Protein AF-A0AAJ1UYQ8-F1 (afdb_monomer)

Structure (mmCIF, N/CA/C/O backbone):
data_AF-A0AAJ1UYQ8-F1
#
_entry.id   AF-A0AAJ1UYQ8-F1
#
loop_
_atom_site.group_PDB
_atom_site.id
_atom_site.type_symbol
_atom_site.label_atom_id
_atom_site.label_alt_id
_atom_site.label_comp_id
_atom_site.label_asym_id
_atom_site.label_entity_id
_atom_site.label_seq_id
_atom_site.pdbx_PDB_ins_code
_atom_site.Cartn_x
_atom_site.Cartn_y
_atom_site.Cartn_z
_atom_site.occupancy
_atom_site.B_iso_or_equiv
_atom_site.auth_seq_id
_atom_site.auth_comp_id
_atom_site.auth_asym_id
_atom_site.auth_atom_id
_atom_site.pdbx_PDB_model_num
ATOM 1 N N . MET A 1 1 ? 8.653 4.930 16.163 1.00 39.69 1 MET A N 1
ATOM 2 C CA . MET A 1 1 ? 7.725 4.040 15.433 1.00 39.69 1 MET A CA 1
ATOM 3 C C . MET A 1 1 ? 6.935 4.910 14.477 1.00 39.69 1 MET A C 1
ATOM 5 O O . MET A 1 1 ? 6.069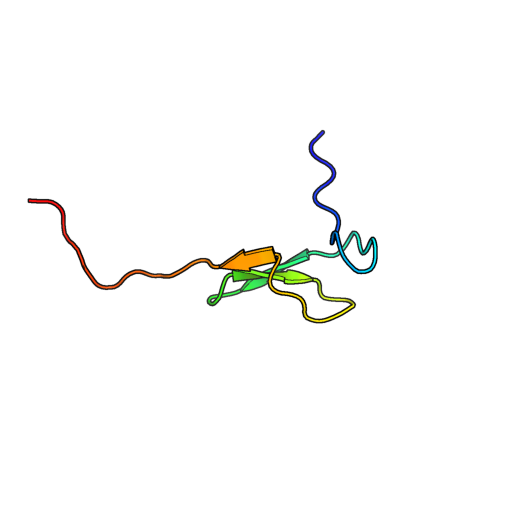 5.653 14.920 1.00 39.69 1 MET A O 1
ATOM 9 N N . THR A 1 2 ? 7.314 4.923 13.205 1.00 48.31 2 THR A N 1
ATOM 10 C CA . THR A 1 2 ? 6.616 5.673 12.157 1.00 48.31 2 THR A CA 1
ATOM 11 C C . THR A 1 2 ? 5.343 4.895 11.825 1.00 48.31 2 THR A C 1
ATOM 13 O O . THR A 1 2 ? 5.411 3.806 11.268 1.00 48.31 2 THR A O 1
ATOM 16 N N . ASN A 1 3 ? 4.186 5.386 12.273 1.00 56.00 3 ASN A N 1
ATOM 17 C CA . ASN A 1 3 ? 2.885 4.810 11.931 1.00 56.00 3 ASN A CA 1
ATOM 18 C C . ASN A 1 3 ? 2.570 5.204 10.483 1.00 56.00 3 ASN A C 1
ATOM 20 O O . ASN A 1 3 ? 1.925 6.223 10.242 1.00 56.00 3 ASN A O 1
ATOM 24 N N . GLU A 1 4 ? 3.063 4.433 9.519 1.00 67.06 4 GLU A N 1
ATOM 25 C CA . GLU A 1 4 ? 2.755 4.625 8.102 1.00 67.06 4 GLU A CA 1
ATOM 26 C C . GLU A 1 4 ? 1.309 4.174 7.852 1.00 67.06 4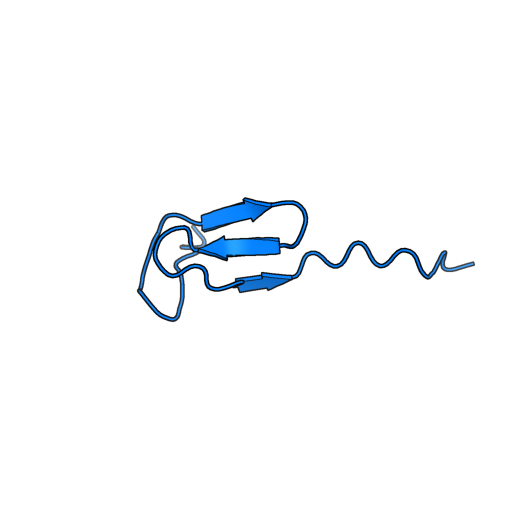 GLU A C 1
ATOM 28 O O . GLU A 1 4 ? 1.024 3.038 7.479 1.00 67.06 4 GLU A O 1
ATOM 33 N N . LYS A 1 5 ? 0.365 5.062 8.170 1.00 75.12 5 LYS A N 1
ATOM 34 C CA . LYS A 1 5 ? -1.065 4.889 7.910 1.00 75.12 5 LYS A CA 1
ATOM 35 C C . LYS A 1 5 ? -1.440 5.657 6.658 1.00 75.12 5 LYS A C 1
ATOM 37 O O . LYS A 1 5 ? -0.884 6.714 6.373 1.00 75.12 5 LYS A O 1
ATOM 42 N N . CYS A 1 6 ? -2.428 5.150 5.935 1.00 81.88 6 CYS A N 1
ATOM 43 C CA . CYS A 1 6 ? -2.997 5.866 4.809 1.00 81.88 6 CYS A CA 1
ATOM 44 C C . CYS A 1 6 ? -3.624 7.188 5.286 1.00 81.88 6 CYS A C 1
ATOM 46 O O . CYS A 1 6 ? -4.496 7.140 6.158 1.00 81.88 6 CYS A O 1
ATOM 48 N N . PRO A 1 7 ? -3.229 8.343 4.720 1.00 79.25 7 PRO A N 1
ATOM 49 C CA . PRO A 1 7 ? -3.758 9.644 5.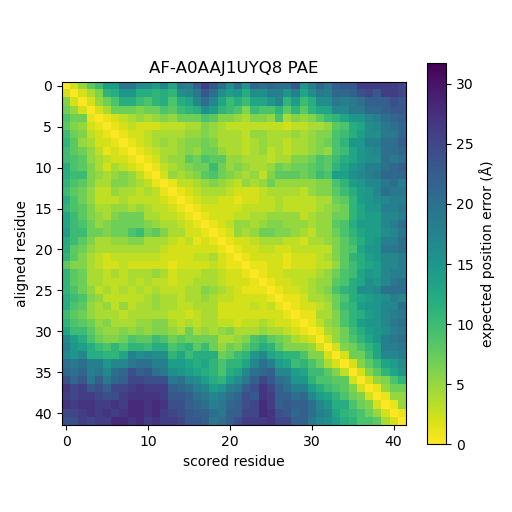131 1.00 79.25 7 PRO A CA 1
ATOM 50 C C . PRO A 1 7 ? -5.243 9.826 4.783 1.00 79.25 7 PRO A C 1
ATOM 52 O O . PRO A 1 7 ? -5.937 10.557 5.476 1.00 79.25 7 PRO A O 1
ATOM 55 N N . GLU A 1 8 ? -5.743 9.130 3.759 1.00 82.44 8 GLU A N 1
ATOM 56 C CA . GLU A 1 8 ? -7.132 9.255 3.293 1.00 82.44 8 GLU A CA 1
ATOM 57 C C . GLU A 1 8 ? -8.117 8.433 4.131 1.00 82.44 8 GLU A C 1
ATOM 59 O O . GLU A 1 8 ? -9.136 8.933 4.593 1.00 82.44 8 GLU A O 1
ATOM 64 N N . CYS A 1 9 ? -7.828 7.145 4.339 1.00 84.19 9 CYS A N 1
ATOM 65 C CA . CYS A 1 9 ? -8.765 6.229 5.000 1.00 84.19 9 CYS A CA 1
ATOM 66 C C . CYS A 1 9 ? -8.322 5.783 6.401 1.00 84.19 9 CYS A C 1
ATOM 68 O O . CYS A 1 9 ? -8.994 4.960 7.026 1.00 84.19 9 CYS A O 1
ATOM 70 N N . GLY A 1 10 ? -7.159 6.245 6.876 1.00 81.19 10 GLY A N 1
ATOM 71 C CA . GLY A 1 10 ? -6.552 5.800 8.136 1.00 81.19 10 GLY A CA 1
ATOM 72 C C . GLY A 1 10 ? -6.095 4.336 8.130 1.00 81.19 10 GLY A C 1
ATOM 73 O O .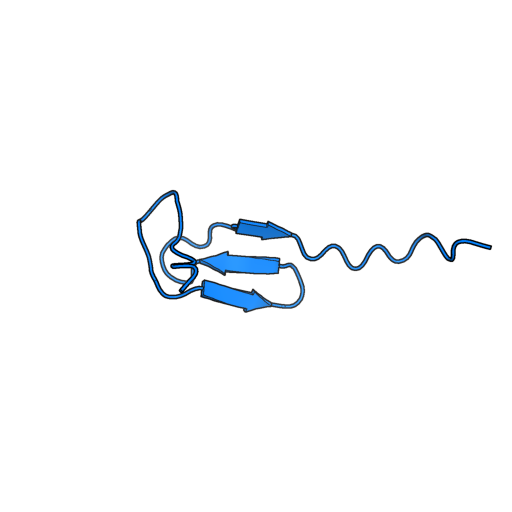 GLY A 1 10 ? -5.781 3.781 9.182 1.00 81.19 10 GLY A O 1
ATOM 74 N N . GLY A 1 11 ? -6.095 3.680 6.965 1.00 82.44 11 GLY A N 1
ATOM 75 C CA . GLY A 1 11 ? -5.757 2.268 6.821 1.00 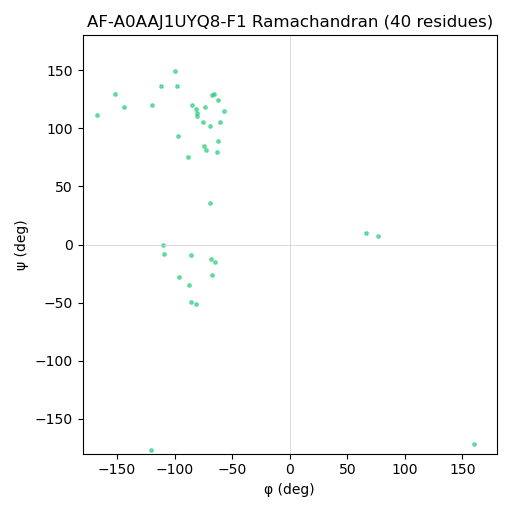82.44 11 GLY A CA 1
ATOM 76 C C . GLY A 1 11 ? -4.296 1.976 7.164 1.00 82.44 11 GLY A C 1
ATOM 77 O O . GLY A 1 11 ? -3.393 2.598 6.621 1.00 82.44 11 GLY A O 1
ATOM 78 N N . GLU A 1 12 ? -4.068 0.988 8.026 1.00 78.25 12 GLU A N 1
ATOM 79 C CA . GLU A 1 12 ? -2.728 0.589 8.500 1.00 78.25 12 GLU A CA 1
ATOM 80 C C . GLU A 1 12 ? -2.042 -0.415 7.562 1.00 78.25 12 GLU A C 1
ATOM 82 O O . GLU A 1 12 ? -0.872 -0.744 7.727 1.00 78.25 12 GLU A O 1
ATOM 87 N N . LYS A 1 13 ? -2.782 -0.937 6.577 1.00 77.19 13 LYS A N 1
ATOM 88 C CA . LYS A 1 13 ? -2.291 -1.947 5.642 1.00 77.19 13 LYS A CA 1
ATOM 89 C C . LYS A 1 13 ? -1.835 -1.283 4.349 1.00 77.19 13 LYS A C 1
ATOM 91 O O . LYS A 1 13 ? -2.641 -1.054 3.441 1.00 77.19 13 LYS A O 1
ATOM 96 N N . LEU A 1 14 ? -0.546 -0.976 4.298 1.00 80.62 14 LEU A N 1
ATOM 97 C CA . LEU A 1 14 ? 0.137 -0.494 3.106 1.00 80.62 14 LEU A CA 1
ATOM 98 C C . LEU A 1 14 ? 0.853 -1.663 2.423 1.00 80.62 14 LEU A C 1
ATOM 100 O O . LEU A 1 14 ? 1.440 -2.517 3.083 1.00 80.62 14 LEU A O 1
ATOM 104 N N . VAL A 1 15 ? 0.741 -1.730 1.105 1.00 85.44 15 VAL A N 1
ATOM 105 C CA . VAL A 1 15 ? 1.316 -2.762 0.247 1.00 85.44 15 VAL A CA 1
ATOM 106 C C . VAL A 1 15 ? 2.264 -2.067 -0.709 1.00 85.44 15 VAL A C 1
ATOM 108 O O . VAL A 1 15 ? 1.849 -1.203 -1.472 1.00 85.44 15 VAL A O 1
ATOM 111 N N . MET A 1 16 ? 3.535 -2.441 -0.663 1.00 82.81 16 MET A N 1
ATOM 112 C CA . MET A 1 16 ? 4.525 -1.955 -1.614 1.00 82.81 16 MET A CA 1
ATOM 113 C C . MET A 1 16 ? 4.473 -2.825 -2.873 1.00 82.81 16 MET A C 1
ATOM 115 O O . MET A 1 16 ? 4.653 -4.040 -2.785 1.00 82.81 16 MET A O 1
ATOM 119 N N . ASN A 1 17 ? 4.190 -2.220 -4.024 1.00 80.25 17 ASN A N 1
ATOM 120 C CA . ASN A 1 17 ? 4.229 -2.862 -5.334 1.00 80.25 17 ASN A CA 1
ATOM 121 C C . ASN A 1 17 ? 5.240 -2.148 -6.255 1.00 80.25 17 ASN A C 1
ATOM 123 O O . ASN A 1 17 ? 5.935 -1.224 -5.838 1.00 80.25 17 ASN A O 1
ATOM 127 N N . SER A 1 18 ? 5.341 -2.592 -7.509 1.00 75.19 18 SER A N 1
ATOM 128 C CA . SER A 1 18 ? 6.266 -2.028 -8.504 1.00 75.19 18 SER A CA 1
ATOM 129 C C . SER A 1 18 ? 5.976 -0.574 -8.894 1.00 75.19 18 SER A C 1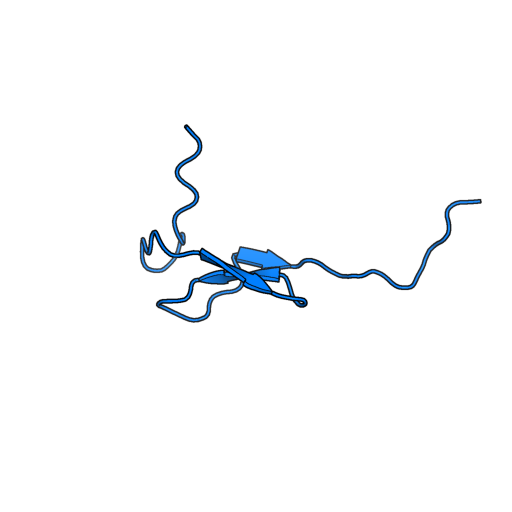
ATOM 131 O O . SER A 1 18 ? 6.832 0.058 -9.502 1.00 75.19 18 SER A O 1
ATOM 133 N N . GLU A 1 19 ? 4.792 -0.058 -8.570 1.00 72.88 19 GLU A N 1
ATOM 134 C CA . GLU A 1 19 ? 4.379 1.324 -8.834 1.00 72.88 19 GLU A CA 1
ATOM 135 C C . GLU A 1 19 ? 4.616 2.213 -7.604 1.00 72.88 19 GLU A C 1
ATOM 137 O O . GLU A 1 19 ? 4.866 3.411 -7.731 1.00 72.88 19 GLU A O 1
ATOM 142 N N . GLY A 1 20 ? 4.575 1.642 -6.397 1.00 81.06 20 GLY A N 1
ATOM 143 C CA . GLY A 1 20 ? 4.722 2.400 -5.167 1.00 81.06 20 GLY A CA 1
ATOM 144 C C . GLY A 1 20 ? 4.193 1.733 -3.902 1.00 81.06 20 GLY A C 1
ATOM 145 O O . GLY A 1 20 ? 3.788 0.574 -3.875 1.00 81.06 20 GLY A O 1
ATOM 146 N N . LEU A 1 21 ? 4.177 2.498 -2.815 1.00 84.75 21 LEU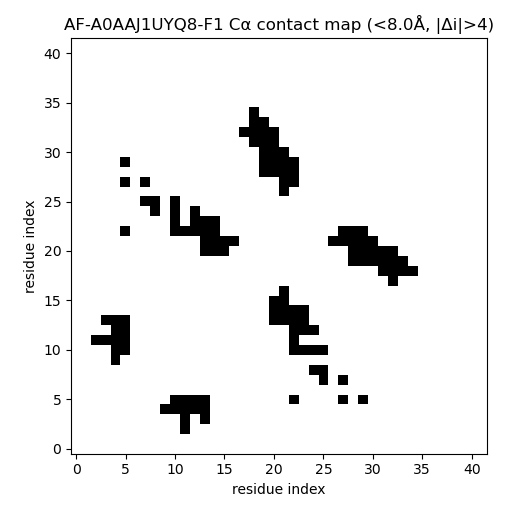 A N 1
ATOM 147 C CA . LEU A 1 21 ? 3.485 2.161 -1.580 1.00 84.75 21 LEU A CA 1
ATOM 148 C C . LEU A 1 21 ? 1.998 2.489 -1.734 1.00 84.75 21 LEU A C 1
ATOM 150 O O . LEU A 1 21 ? 1.618 3.656 -1.775 1.00 84.75 21 LEU A O 1
ATOM 154 N N . ILE A 1 22 ? 1.155 1.465 -1.792 1.00 85.88 22 ILE A N 1
ATOM 155 C CA . ILE A 1 22 ? -0.285 1.578 -2.033 1.00 85.88 22 ILE A CA 1
ATOM 156 C C . ILE A 1 22 ? -1.065 1.181 -0.782 1.00 85.88 22 ILE A C 1
ATOM 158 O O . ILE A 1 22 ? -0.787 0.171 -0.140 1.00 85.88 22 ILE A O 1
ATOM 162 N N . CYS A 1 23 ? -2.101 1.934 -0.427 1.00 88.19 23 CYS A N 1
ATOM 163 C CA . CYS A 1 23 ? -3.032 1.517 0.608 1.00 88.19 23 CYS A CA 1
ATOM 164 C C . CYS A 1 23 ? -3.941 0.394 0.100 1.00 88.19 23 CYS A C 1
ATOM 166 O O . CYS A 1 23 ? -4.776 0.603 -0.775 1.00 88.19 23 CYS A O 1
ATOM 168 N N . SER A 1 24 ? -3.885 -0.779 0.729 1.00 84.50 24 SER A N 1
ATOM 169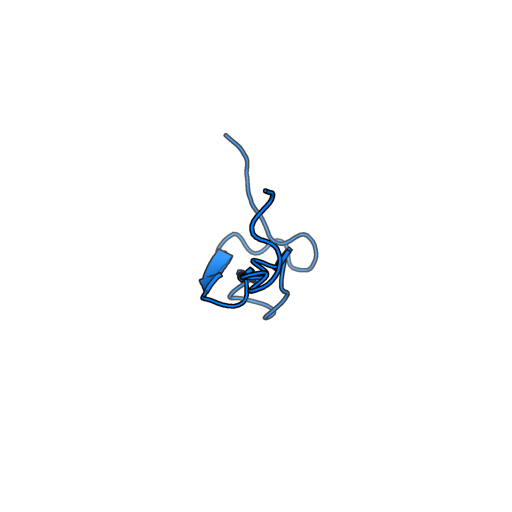 C CA . SER A 1 24 ? -4.722 -1.922 0.342 1.00 84.50 24 SER A CA 1
ATOM 170 C C . SER A 1 24 ? -6.218 -1.733 0.636 1.00 84.50 24 SER A C 1
ATOM 172 O O . SER A 1 24 ? -7.016 -2.550 0.183 1.00 84.50 24 SER A O 1
ATOM 174 N N . LYS A 1 25 ? -6.611 -0.717 1.419 1.00 84.75 25 LYS A N 1
ATOM 175 C CA . LYS A 1 25 ? -8.023 -0.445 1.741 1.00 84.75 25 LYS A CA 1
ATOM 176 C C . LYS A 1 25 ? -8.719 0.418 0.695 1.00 84.75 25 LYS A C 1
ATOM 178 O O . LYS A 1 25 ? -9.826 0.086 0.294 1.00 84.75 25 LYS A O 1
ATOM 183 N N . CYS A 1 26 ? -8.106 1.537 0.317 1.00 86.56 26 CYS A N 1
ATOM 184 C CA . CYS A 1 26 ? -8.701 2.502 -0.611 1.00 86.56 26 CYS A CA 1
ATOM 185 C C . CYS A 1 26 ? -8.026 2.524 -1.988 1.00 86.56 26 CYS A C 1
ATOM 187 O O . CYS A 1 26 ? -8.535 3.181 -2.886 1.00 86.56 26 CYS A O 1
ATOM 189 N N . GLY A 1 27 ? -6.897 1.830 -2.165 1.00 80.38 27 GLY A N 1
ATOM 190 C CA . GLY A 1 27 ? -6.129 1.832 -3.413 1.00 80.38 27 GLY A CA 1
ATOM 191 C C . GLY A 1 27 ? -5.285 3.091 -3.632 1.00 80.38 27 GLY A C 1
ATOM 192 O O . GLY A 1 27 ? -4.708 3.243 -4.701 1.00 80.38 27 GLY A O 1
ATOM 193 N N . LEU A 1 28 ? -5.198 3.992 -2.647 1.00 83.12 28 LEU A N 1
ATOM 194 C CA . LEU A 1 28 ? -4.410 5.221 -2.755 1.00 83.12 28 LEU A CA 1
ATOM 195 C C . LEU A 1 28 ? -2.910 4.913 -2.818 1.00 83.12 28 LEU A C 1
ATOM 197 O O . LEU A 1 28 ? -2.387 4.252 -1.920 1.00 83.12 28 LEU A O 1
ATOM 201 N N . ILE A 1 29 ? -2.213 5.459 -3.811 1.00 82.50 29 ILE A N 1
ATOM 202 C CA . ILE A 1 29 ? -0.750 5.430 -3.886 1.00 82.50 29 ILE A CA 1
ATOM 203 C C . ILE A 1 29 ? -0.203 6.538 -2.976 1.00 82.50 29 ILE A C 1
ATOM 205 O O . ILE A 1 29 ? -0.440 7.719 -3.204 1.00 82.50 29 ILE A O 1
ATOM 209 N N . ILE A 1 30 ? 0.471 6.150 -1.897 1.00 81.69 30 ILE A N 1
ATOM 210 C CA . ILE A 1 30 ? 1.030 7.052 -0.878 1.00 81.69 30 ILE A CA 1
ATOM 211 C C . ILE A 1 30 ? 2.436 7.505 -1.264 1.00 81.69 30 ILE A C 1
ATOM 213 O O . ILE A 1 30 ? 2.833 8.627 -0.964 1.00 81.69 30 ILE A O 1
ATOM 217 N N . SER A 1 31 ? 3.202 6.630 -1.907 1.00 78.19 31 SER A N 1
ATOM 218 C CA . SER A 1 31 ? 4.549 6.943 -2.366 1.00 78.19 31 SER A CA 1
ATOM 219 C C . SER A 1 31 ? 4.781 6.246 -3.688 1.00 78.19 31 SER A C 1
ATOM 221 O O . SER A 1 31 ? 4.709 5.025 -3.752 1.00 78.19 31 SER A O 1
ATOM 223 N N . GLU A 1 32 ? 5.023 7.004 -4.744 1.00 71.81 32 GLU A N 1
ATOM 224 C CA . GLU A 1 32 ? 5.287 6.449 -6.065 1.00 71.81 32 GLU A CA 1
ATOM 225 C C . GLU A 1 32 ? 6.755 6.026 -6.130 1.00 71.81 32 GLU A C 1
ATOM 227 O O . GLU A 1 32 ? 7.668 6.845 -6.004 1.00 71.81 32 GLU A O 1
ATOM 232 N N . THR A 1 33 ? 6.999 4.727 -6.296 1.00 63.66 33 THR A N 1
ATOM 233 C CA . THR A 1 33 ? 8.346 4.221 -6.569 1.00 63.66 33 THR A CA 1
ATOM 234 C C . THR A 1 33 ? 8.518 4.252 -8.074 1.00 63.66 33 THR A C 1
ATOM 236 O O . THR A 1 33 ? 8.428 3.232 -8.751 1.00 63.66 33 THR A O 1
ATOM 239 N N . TYR A 1 34 ? 8.724 5.450 -8.619 1.00 59.19 34 TYR A N 1
ATOM 240 C CA . TYR A 1 34 ? 9.156 5.570 -9.999 1.00 59.19 34 TYR A CA 1
ATOM 241 C C . TYR A 1 34 ? 10.503 4.850 -10.112 1.00 59.19 34 TYR A C 1
ATOM 243 O O . TYR A 1 34 ? 11.534 5.352 -9.662 1.00 59.19 34 TYR A O 1
ATOM 251 N N . PHE A 1 35 ? 10.514 3.661 -10.719 1.00 54.09 35 PHE A N 1
ATOM 252 C CA . PHE A 1 35 ? 11.704 3.168 -11.401 1.00 54.09 35 PHE A CA 1
ATOM 253 C C . PHE A 1 35 ? 11.957 4.145 -12.554 1.00 54.09 35 PHE A C 1
ATOM 255 O O . PHE A 1 35 ? 11.560 3.903 -13.693 1.00 54.09 35 PHE A O 1
ATOM 262 N N . SER A 1 36 ? 12.554 5.298 -12.245 1.00 53.19 36 SER A N 1
ATOM 263 C CA . SER A 1 36 ? 13.066 6.228 -13.239 1.00 53.19 36 SER A CA 1
ATOM 264 C C . SER A 1 36 ? 14.162 5.503 -14.011 1.00 53.19 36 SER A C 1
ATOM 266 O O . SER A 1 36 ? 15.335 5.536 -13.653 1.00 53.19 36 SER A O 1
ATOM 268 N N . GLY A 1 37 ? 13.772 4.813 -15.083 1.00 58.53 37 GLY A N 1
ATOM 269 C CA . GLY A 1 37 ? 14.650 4.241 -16.105 1.00 58.53 37 GLY A CA 1
ATOM 270 C C . GLY A 1 37 ? 15.326 5.306 -16.977 1.00 58.53 37 GLY A C 1
ATOM 271 O O . GLY A 1 37 ? 15.472 5.103 -18.172 1.00 58.53 37 GLY A O 1
ATOM 272 N N . ASN A 1 38 ? 15.677 6.441 -16.381 1.00 55.22 38 ASN A N 1
ATOM 273 C CA . ASN A 1 38 ? 16.469 7.570 -16.861 1.00 55.22 38 ASN A CA 1
ATOM 274 C C . ASN A 1 38 ? 16.728 8.342 -15.558 1.00 55.22 38 ASN A C 1
ATOM 276 O O . ASN A 1 38 ? 15.778 8.793 -14.938 1.00 55.22 38 ASN A O 1
ATOM 280 N N . GLU A 1 39 ? 17.921 8.449 -14.992 1.00 50.62 39 GLU A N 1
ATOM 281 C CA . GLU A 1 39 ? 19.171 8.871 -15.600 1.00 50.62 39 GLU A CA 1
ATOM 282 C C . GLU A 1 39 ? 20.322 8.200 -14.836 1.00 50.62 39 GLU A C 1
ATOM 284 O O . GLU A 1 39 ? 20.396 8.256 -13.607 1.00 50.62 39 GLU A O 1
ATOM 289 N N . VAL A 1 40 ? 21.246 7.565 -15.559 1.00 51.50 40 VAL A N 1
ATOM 290 C CA . VAL A 1 40 ? 22.552 7.228 -14.991 1.00 51.50 40 VAL A CA 1
ATOM 291 C C . VAL A 1 40 ? 23.265 8.563 -14.809 1.00 51.50 40 VAL A C 1
ATOM 293 O O . VAL A 1 40 ? 23.715 9.152 -15.791 1.00 51.50 40 VAL A O 1
ATOM 296 N N . VAL A 1 41 ? 23.309 9.077 -13.577 1.00 48.75 41 VAL A N 1
ATOM 297 C CA . VAL A 1 41 ? 24.171 10.213 -13.233 1.00 48.75 41 VAL A CA 1
ATOM 298 C C . VAL A 1 41 ? 25.593 9.790 -13.593 1.00 48.75 41 VAL A C 1
ATOM 300 O O . VAL A 1 41 ? 26.112 8.817 -13.039 1.00 48.75 41 VAL A O 1
ATOM 303 N N . ARG A 1 42 ? 26.181 10.468 -14.577 1.00 48.84 42 ARG A N 1
ATOM 304 C CA . ARG A 1 42 ? 27.568 10.286 -14.989 1.00 48.84 42 ARG A CA 1
ATOM 305 C C . ARG A 1 42 ? 28.362 11.535 -14.656 1.00 4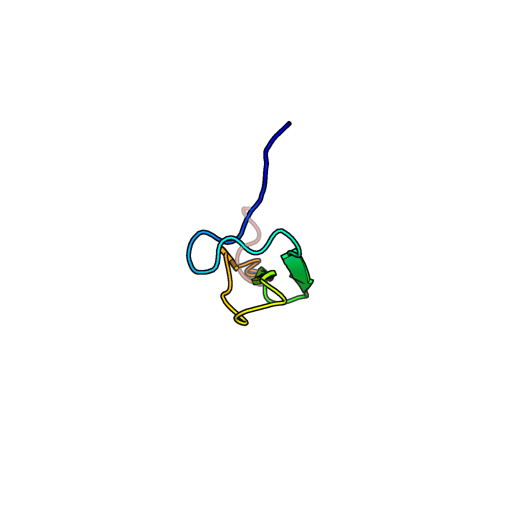8.84 42 ARG A C 1
ATOM 307 O O . ARG A 1 42 ? 27.793 12.636 -14.817 1.00 48.84 42 ARG A O 1
#

pLDDT: mean 72.08, std 13.81, range [39.69, 88.19]

Nearest PDB structures (foldseek):
  2akl-assembly1_A  TM=5.762E-01  e=1.134E+00  Pseudomonas aeruginosa PAO1
  7qgg-assembly1_Sf  TM=5.262E-01  e=2.949E+00  Rattus norvegicus
  1dl6-assembly1_A  TM=4.242E-01  e=2.042E+00  Homo sapiens
  1k83-assembly1_L  TM=4.441E-01  e=4.583E+00  Saccharomyces cerevisiae
  8hl2-assembly1_L37E  TM=4.662E-01  e=6.619E+00  Sulfolobus acidocaldarius DSM 639

Foldseek 3Di:
DPQPADPPPRASDWDQDQQATARPPPRDHPGGPPPPPDDDPD

Mean predicted aligned error: 9.56 Å

Sequence (42 aa):
MTNEKCPECGGEKLVMNSEGLICSKCGLIISETYFSGNEVVR

Solvent-accessible surface area (backbone atoms only — not comparable to full-atom values): 2826 Å² total; per-residue (Å²): 134,86,80,72,46,35,89,88,78,63,39,70,52,64,43,77,55,87,62,18,36,23,26,74,80,81,66,50,73,78,41,76,44,74,80,63,91,67,71,85,88,123

Secondary structure (DSSP, 8-state):
------TTT----EEE-SSEEEETTT--EEEE----------

Radius of gyration: 12.86 Å; Cα contacts (8 Å, |Δi|>4): 62; chains: 1; bounding box: 36×13×32 Å